Protein AF-A0A352CBE3-F1 (afdb_monomer_lite)

Structure (mmCIF, N/CA/C/O backbone):
data_AF-A0A352CBE3-F1
#
_entry.id   AF-A0A352CBE3-F1
#
loop_
_atom_site.group_PDB
_atom_site.id
_atom_site.type_symbol
_atom_site.label_atom_id
_atom_site.label_alt_id
_atom_site.label_comp_id
_atom_site.label_asym_id
_atom_site.label_entity_id
_atom_site.label_seq_id
_atom_site.pdbx_PDB_ins_code
_atom_site.Cartn_x
_atom_site.Cartn_y
_atom_site.Cartn_z
_atom_site.occupancy
_atom_site.B_iso_or_equiv
_atom_site.auth_seq_id
_atom_site.auth_comp_id
_atom_site.auth_asym_id
_atom_site.auth_atom_id
_atom_site.pdbx_PDB_model_num
ATOM 1 N N . CYS A 1 1 ? -7.559 -1.300 -4.104 1.00 53.59 1 CYS A N 1
ATOM 2 C CA . CYS A 1 1 ? -6.788 -2.357 -4.784 1.00 53.59 1 CYS A CA 1
ATOM 3 C C . CYS A 1 1 ? -5.382 -1.840 -5.036 1.00 53.59 1 CYS A C 1
ATOM 5 O O . CYS A 1 1 ? -5.234 -0.655 -5.337 1.00 53.59 1 CYS A O 1
ATOM 7 N N . GLY A 1 2 ? -4.406 -2.712 -4.805 1.00 58.38 2 GLY A N 1
ATOM 8 C CA . GLY A 1 2 ? -2.988 -2.530 -5.074 1.00 58.38 2 GLY A CA 1
ATOM 9 C C . GLY A 1 2 ? -2.607 -3.157 -6.413 1.00 58.38 2 GLY A C 1
ATOM 10 O O . GLY A 1 2 ? -3.209 -4.153 -6.810 1.00 58.38 2 GLY A O 1
ATOM 11 N N . SER A 1 3 ? -1.629 -2.567 -7.090 1.00 60.91 3 SER A N 1
ATOM 12 C CA . SER A 1 3 ? -1.064 -3.051 -8.356 1.00 60.91 3 SER A CA 1
ATOM 13 C C . SER A 1 3 ? 0.454 -2.823 -8.325 1.00 60.91 3 SER A C 1
ATOM 15 O O . SER A 1 3 ? 0.950 -2.110 -7.452 1.00 60.91 3 SER A O 1
ATOM 17 N N . GLY A 1 4 ? 1.213 -3.475 -9.204 1.00 60.50 4 GLY A N 1
ATOM 18 C CA . GLY A 1 4 ? 2.677 -3.348 -9.286 1.00 60.50 4 GLY A CA 1
ATOM 19 C C . GLY A 1 4 ? 3.472 -4.327 -8.408 1.00 60.50 4 GLY A C 1
ATOM 20 O O . GLY A 1 4 ? 4.451 -4.897 -8.877 1.00 60.50 4 GLY A O 1
ATOM 21 N N . HIS A 1 5 ? 3.032 -4.616 -7.174 1.00 63.84 5 HIS A N 1
ATOM 22 C CA . HIS A 1 5 ? 3.584 -5.749 -6.400 1.00 63.84 5 HIS A CA 1
ATOM 23 C C . HIS A 1 5 ? 3.068 -7.106 -6.922 1.00 63.84 5 HIS A C 1
ATOM 25 O O . HIS A 1 5 ? 3.793 -8.097 -6.965 1.00 63.84 5 HIS A O 1
ATOM 31 N N . SER A 1 6 ? 1.799 -7.134 -7.328 1.00 62.72 6 SER A N 1
ATOM 32 C CA . SER A 1 6 ? 1.097 -8.246 -7.975 1.00 62.72 6 SER A CA 1
ATOM 33 C C . SER A 1 6 ? -0.009 -7.645 -8.860 1.00 62.72 6 SER A C 1
ATOM 35 O O . SER A 1 6 ? -0.456 -6.533 -8.544 1.00 62.72 6 SER A O 1
ATOM 37 N N . PRO A 1 7 ? -0.455 -8.317 -9.942 1.00 56.03 7 PRO A N 1
ATOM 38 C CA . PRO A 1 7 ? -1.423 -7.755 -10.889 1.00 56.03 7 PRO A CA 1
ATOM 39 C C . PRO A 1 7 ? -2.701 -7.215 -10.225 1.00 56.03 7 PRO A C 1
ATOM 41 O O . PRO A 1 7 ? -3.194 -6.154 -10.603 1.00 56.03 7 PRO A O 1
ATOM 44 N N . GLU A 1 8 ? -3.197 -7.893 -9.181 1.00 64.88 8 GLU A N 1
ATOM 45 C CA . GLU A 1 8 ? -4.453 -7.551 -8.494 1.00 64.88 8 GLU A CA 1
ATOM 46 C C . GLU A 1 8 ? -4.368 -7.738 -6.968 1.00 64.88 8 GLU A C 1
ATOM 48 O O . GLU A 1 8 ? -5.163 -8.453 -6.355 1.00 64.88 8 GLU A O 1
ATOM 53 N N . HIS A 1 9 ? -3.396 -7.107 -6.304 1.00 75.81 9 HIS A N 1
ATOM 54 C CA . HIS A 1 9 ? -3.283 -7.235 -4.850 1.00 75.81 9 HIS A CA 1
ATOM 55 C C . HIS A 1 9 ? -4.507 -6.622 -4.132 1.00 75.81 9 HIS A C 1
ATOM 57 O O . HIS A 1 9 ? -4.766 -5.412 -4.177 1.00 75.81 9 HIS A O 1
ATOM 63 N N . ALA A 1 10 ? -5.270 -7.448 -3.413 1.00 84.00 10 ALA A N 1
ATOM 64 C CA . ALA A 1 10 ? -6.436 -7.004 -2.655 1.00 84.00 10 ALA A CA 1
ATOM 65 C C . ALA A 1 10 ? -6.040 -6.492 -1.259 1.00 84.00 10 ALA A C 1
ATOM 67 O O . ALA A 1 10 ? -5.321 -7.159 -0.520 1.00 84.00 10 ALA A O 1
ATOM 68 N N . CYS A 1 11 ? -6.557 -5.321 -0.881 1.00 88.75 11 CYS A N 1
ATOM 69 C CA . CYS A 1 11 ? -6.514 -4.824 0.497 1.00 88.75 11 CYS A CA 1
ATOM 70 C C . CYS A 1 11 ? -7.953 -4.716 0.999 1.00 88.75 11 CYS A C 1
ATOM 72 O O . CYS A 1 11 ? -8.810 -4.205 0.272 1.00 88.75 11 CYS A O 1
ATOM 74 N N . LEU A 1 12 ? -8.214 -5.185 2.218 1.00 92.62 12 LEU A N 1
ATOM 75 C CA . LEU A 1 12 ? -9.557 -5.251 2.795 1.00 92.62 12 LEU A CA 1
ATOM 76 C C . LEU A 1 12 ? -9.661 -4.251 3.943 1.00 92.62 12 LEU A C 1
ATOM 78 O O . LEU A 1 12 ? -8.929 -4.359 4.923 1.00 92.62 12 LEU A O 1
ATOM 82 N N . TYR A 1 13 ? -10.561 -3.280 3.820 1.00 95.44 13 TYR A N 1
ATOM 83 C CA . TYR A 1 13 ? -10.805 -2.270 4.845 1.00 95.44 13 TYR A CA 1
ATOM 84 C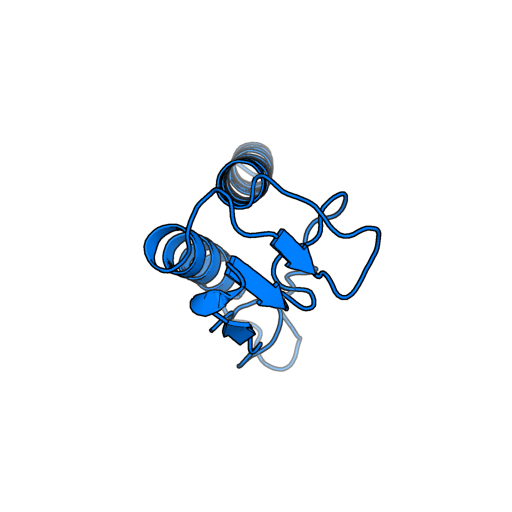 C . TYR A 1 13 ? -12.185 -2.474 5.468 1.00 95.44 13 TYR A C 1
ATOM 86 O O . TYR A 1 13 ? -13.167 -2.629 4.742 1.00 95.44 13 TYR A O 1
ATOM 94 N N . GLN A 1 14 ? -12.249 -2.467 6.800 1.00 95.94 14 GLN A N 1
ATOM 95 C CA . GLN A 1 14 ? -13.490 -2.502 7.567 1.00 95.94 14 GLN A CA 1
ATOM 96 C C . GLN A 1 14 ? -13.671 -1.161 8.307 1.00 95.94 14 GLN A C 1
ATOM 98 O O . GLN A 1 14 ? -13.033 -0.963 9.348 1.00 95.94 14 GLN A O 1
ATOM 103 N N . PRO A 1 15 ? -14.524 -0.254 7.781 1.00 94.31 15 PRO A N 1
ATOM 104 C CA . PRO A 1 15 ? -14.792 1.062 8.359 1.00 94.31 15 PRO A CA 1
ATOM 105 C C . PRO A 1 15 ? -15.196 1.062 9.837 1.00 94.31 15 PRO A C 1
ATOM 107 O O . PRO A 1 15 ? -14.658 1.859 10.599 1.00 94.31 15 PRO A O 1
ATOM 110 N N . ASP A 1 16 ? -16.079 0.155 10.266 1.00 96.56 16 ASP A N 1
ATOM 111 C CA . ASP A 1 16 ? -16.664 0.201 11.619 1.00 96.56 16 ASP A CA 1
ATOM 112 C C . ASP A 1 16 ? -15.628 -0.054 12.723 1.00 96.56 16 ASP A C 1
ATOM 114 O O . ASP A 1 16 ? -15.742 0.455 13.836 1.00 96.56 16 ASP A O 1
ATOM 118 N N . MET A 1 17 ? -14.596 -0.840 12.407 1.00 95.75 17 MET A N 1
ATOM 119 C CA . MET A 1 17 ? -13.477 -1.123 13.312 1.00 95.75 17 MET A CA 1
ATOM 120 C C . MET A 1 17 ? -12.248 -0.253 13.018 1.00 95.75 17 MET A C 1
ATOM 122 O O . MET A 1 17 ? -11.267 -0.321 13.752 1.00 95.75 17 MET A O 1
ATOM 126 N N . ASN A 1 18 ? -12.280 0.537 11.942 1.00 96.50 18 ASN A N 1
ATOM 127 C CA . ASN A 1 18 ? -11.140 1.263 11.385 1.00 96.50 18 ASN A CA 1
ATOM 128 C C . ASN A 1 18 ? -9.885 0.380 11.193 1.00 96.50 18 ASN A C 1
ATOM 130 O O . ASN A 1 18 ? -8.769 0.764 11.548 1.00 96.50 18 ASN A O 1
ATOM 134 N N . VAL A 1 19 ? -10.070 -0.823 10.636 1.00 96.88 19 VAL A N 1
ATOM 135 C CA . VAL A 1 19 ? -9.003 -1.821 10.429 1.00 96.88 19 VAL A CA 1
ATOM 136 C C . VAL A 1 19 ? -8.771 -2.067 8.940 1.00 96.88 19 VAL A C 1
ATOM 138 O O . VAL A 1 19 ? -9.718 -2.279 8.181 1.00 96.88 19 VAL A O 1
ATOM 141 N N . LEU A 1 20 ? -7.502 -2.098 8.532 1.00 96.56 20 LEU A N 1
ATOM 142 C CA . LEU A 1 20 ? -7.044 -2.430 7.185 1.00 96.56 20 LEU A CA 1
ATOM 143 C C . LEU A 1 20 ? -6.201 -3.707 7.203 1.00 96.56 20 LEU A C 1
ATOM 145 O O . LEU A 1 20 ? -5.132 -3.730 7.800 1.00 96.56 20 LEU A O 1
ATOM 149 N N . ILE A 1 21 ? -6.600 -4.726 6.447 1.00 95.38 21 ILE A N 1
ATOM 150 C CA . ILE A 1 21 ? -5.720 -5.833 6.059 1.00 95.38 21 ILE A CA 1
ATOM 151 C C . ILE A 1 21 ? -5.022 -5.428 4.760 1.00 95.38 21 ILE A C 1
ATOM 153 O O . ILE A 1 21 ? -5.655 -5.304 3.709 1.00 95.38 21 ILE A O 1
ATOM 157 N N . SER A 1 22 ? -3.719 -5.169 4.852 1.00 91.31 22 SER A N 1
ATOM 158 C CA . SER A 1 22 ? -2.930 -4.541 3.778 1.00 91.31 22 SER A CA 1
ATOM 159 C C . SER A 1 22 ? -2.116 -5.517 2.930 1.00 91.31 22 SER A C 1
ATOM 161 O O . SER A 1 22 ? -1.630 -5.131 1.868 1.00 91.31 22 SER A O 1
ATOM 163 N N . GLY A 1 23 ? -1.983 -6.769 3.375 1.00 89.88 23 GLY A N 1
ATOM 164 C CA . GLY A 1 23 ? -1.127 -7.766 2.740 1.00 89.88 23 GLY A CA 1
ATOM 165 C C . GLY A 1 23 ? 0.318 -7.281 2.608 1.00 89.88 23 GLY A C 1
ATOM 166 O O . GLY A 1 23 ? 0.873 -6.738 3.566 1.00 89.88 23 GLY A O 1
ATOM 167 N N . ASP A 1 24 ? 0.896 -7.432 1.417 1.00 87.62 24 ASP A N 1
ATOM 168 C CA . ASP A 1 24 ? 2.263 -6.986 1.107 1.00 87.62 24 ASP A CA 1
ATOM 169 C C . ASP A 1 24 ? 2.318 -5.592 0.484 1.00 87.62 24 ASP A C 1
ATOM 171 O O . ASP A 1 24 ? 3.399 -5.055 0.238 1.00 87.62 24 ASP A O 1
ATOM 175 N N . GLN A 1 25 ? 1.164 -4.963 0.261 1.00 86.94 25 GLN A N 1
ATOM 176 C CA . GLN A 1 25 ? 1.080 -3.638 -0.346 1.00 86.94 25 GLN A CA 1
ATOM 177 C C . GLN A 1 25 ? 1.616 -2.533 0.576 1.00 86.94 25 GLN A C 1
ATOM 179 O O . GLN A 1 25 ? 2.147 -1.533 0.094 1.00 86.94 25 GLN A O 1
ATOM 184 N N . VAL A 1 26 ? 1.471 -2.691 1.898 1.00 88.69 26 VAL A N 1
ATOM 185 C CA . VAL A 1 26 ? 2.000 -1.747 2.893 1.00 88.69 26 VAL A CA 1
ATOM 186 C C . VAL A 1 26 ? 2.610 -2.514 4.061 1.00 88.69 26 VAL A C 1
ATOM 188 O O . VAL A 1 26 ? 1.905 -3.066 4.898 1.00 88.69 26 VAL A O 1
ATOM 191 N N . LEU A 1 27 ? 3.938 -2.495 4.152 1.00 87.75 27 LEU A N 1
ATOM 192 C CA . LEU A 1 27 ? 4.694 -3.165 5.211 1.00 87.75 27 LEU A CA 1
ATOM 193 C C . LEU A 1 27 ? 5.402 -2.126 6.090 1.00 87.75 27 LEU A C 1
ATOM 195 O O . LEU A 1 27 ? 5.917 -1.147 5.550 1.00 87.75 27 LEU A O 1
ATOM 199 N N . PRO A 1 28 ? 5.478 -2.299 7.421 1.00 82.06 28 PRO A N 1
ATOM 200 C CA . PRO A 1 28 ? 5.926 -1.243 8.337 1.00 82.06 28 PRO A CA 1
ATOM 201 C C . PRO A 1 28 ? 7.419 -0.911 8.221 1.00 82.06 28 PRO A C 1
ATOM 203 O O . PRO A 1 28 ? 7.803 0.250 8.342 1.00 82.06 28 PRO A O 1
ATOM 206 N N . ARG A 1 29 ? 8.271 -1.915 7.974 1.00 78.19 29 ARG A N 1
ATOM 207 C CA . ARG A 1 29 ? 9.739 -1.765 7.999 1.00 78.19 29 ARG A CA 1
ATOM 208 C C . ARG A 1 29 ? 10.380 -1.828 6.614 1.00 78.19 29 ARG A C 1
ATOM 210 O O . ARG A 1 29 ? 11.307 -1.075 6.334 1.00 78.19 29 ARG A O 1
ATOM 217 N N . ILE A 1 30 ? 9.870 -2.695 5.743 1.00 79.19 30 ILE A N 1
ATOM 218 C CA . ILE A 1 30 ? 10.418 -2.965 4.404 1.00 79.19 30 ILE A CA 1
ATOM 219 C C . ILE A 1 30 ? 9.505 -2.409 3.308 1.00 79.19 30 ILE A C 1
ATOM 221 O O . ILE A 1 30 ? 8.322 -2.175 3.552 1.00 79.19 30 ILE A O 1
ATOM 225 N N . SER A 1 31 ? 10.047 -2.149 2.119 1.00 77.38 31 SER A N 1
ATOM 226 C CA . SER A 1 31 ? 9.239 -1.855 0.931 1.00 77.38 31 SER A CA 1
ATOM 227 C C . SER A 1 31 ? 8.733 -3.151 0.303 1.00 77.38 31 SER A C 1
ATOM 229 O O . SER A 1 31 ? 9.410 -4.178 0.379 1.00 77.38 31 SER A O 1
ATOM 231 N N . SER A 1 32 ? 7.567 -3.097 -0.342 1.00 75.38 32 SER A N 1
ATOM 232 C CA . SER A 1 32 ? 7.104 -4.178 -1.213 1.00 75.38 32 SER A CA 1
ATOM 233 C C . SER A 1 32 ? 8.138 -4.417 -2.312 1.00 75.38 32 SER A C 1
ATOM 235 O O . SER A 1 32 ? 8.738 -3.468 -2.822 1.00 75.38 32 SER A O 1
ATOM 237 N N . ASN A 1 33 ? 8.348 -5.676 -2.691 1.00 74.06 33 ASN A N 1
ATOM 238 C CA . ASN A 1 33 ? 9.139 -5.960 -3.879 1.00 74.06 33 ASN A CA 1
ATOM 239 C C . ASN A 1 33 ? 8.360 -5.505 -5.120 1.00 74.06 33 ASN A C 1
ATOM 241 O O . ASN A 1 33 ? 7.205 -5.896 -5.291 1.00 74.06 33 ASN A O 1
ATOM 245 N N . VAL A 1 34 ? 9.002 -4.707 -5.970 1.00 72.19 34 VAL A N 1
ATOM 246 C CA . VAL A 1 34 ? 8.471 -4.239 -7.254 1.00 72.19 34 VAL A CA 1
ATOM 247 C C . VAL A 1 34 ? 9.511 -4.595 -8.308 1.00 72.19 34 VAL A C 1
ATOM 249 O O . VAL A 1 34 ? 10.666 -4.182 -8.204 1.00 72.19 34 VAL A O 1
ATOM 252 N N . SER A 1 35 ? 9.152 -5.435 -9.276 1.00 74.19 35 SER A N 1
ATOM 253 C CA . SER A 1 35 ? 10.107 -5.986 -10.244 1.00 74.19 35 SER A CA 1
ATOM 254 C C . SER A 1 35 ? 9.463 -6.159 -11.611 1.00 74.19 35 SER A C 1
ATOM 256 O O . SER A 1 35 ? 8.307 -6.559 -11.706 1.00 74.19 35 SER A O 1
ATOM 258 N N . VAL A 1 36 ? 10.240 -5.895 -12.661 1.00 68.94 36 VAL A N 1
ATOM 259 C CA . VAL A 1 36 ? 9.883 -6.260 -14.035 1.00 68.94 36 VAL A CA 1
ATOM 260 C C . VAL A 1 36 ? 10.155 -7.751 -14.206 1.00 68.94 36 VAL A C 1
ATOM 262 O O . VAL A 1 36 ? 11.258 -8.222 -13.915 1.00 68.94 36 VAL A O 1
ATOM 265 N N . PHE A 1 37 ? 9.152 -8.504 -14.650 1.00 69.00 37 PHE A N 1
ATOM 266 C CA . PHE A 1 37 ? 9.298 -9.932 -14.915 1.00 69.00 37 PHE A CA 1
ATOM 267 C C . PHE A 1 37 ? 9.642 -10.178 -16.390 1.00 69.00 37 PHE A C 1
ATOM 269 O O . PHE A 1 37 ? 9.163 -9.448 -17.255 1.00 69.00 37 PHE A O 1
ATOM 276 N N . PRO A 1 38 ? 10.405 -11.240 -16.721 1.00 68.12 38 PRO A N 1
ATOM 277 C CA . PRO A 1 38 ? 10.754 -11.562 -18.110 1.00 68.12 38 PRO A CA 1
ATOM 278 C C . PRO A 1 38 ? 9.548 -11.786 -19.034 1.00 68.12 38 PRO A C 1
ATOM 280 O O . PRO A 1 38 ? 9.673 -11.681 -20.249 1.00 68.12 38 PRO A O 1
ATOM 283 N N . THR A 1 39 ? 8.392 -12.123 -18.463 1.00 72.81 39 THR A N 1
ATOM 284 C CA . THR A 1 39 ? 7.127 -12.307 -19.181 1.00 72.81 39 THR A CA 1
ATOM 285 C C . THR A 1 39 ? 6.500 -10.990 -19.638 1.00 72.81 39 THR A C 1
ATOM 287 O O . THR A 1 39 ? 5.714 -11.003 -20.579 1.00 72.81 39 THR A O 1
ATOM 290 N N . GLU A 1 40 ? 6.854 -9.868 -19.007 1.00 67.19 40 GLU A N 1
ATOM 291 C CA . GLU A 1 40 ? 6.328 -8.529 -19.291 1.00 67.19 40 GLU A CA 1
ATOM 292 C C . GLU A 1 40 ? 7.473 -7.494 -19.269 1.00 67.19 40 GLU A C 1
ATOM 294 O O . GLU A 1 40 ? 7.556 -6.665 -18.363 1.00 67.19 40 GLU A O 1
ATOM 299 N N . PRO A 1 41 ? 8.400 -7.548 -20.243 1.00 76.06 41 PRO A N 1
ATOM 300 C CA . PRO A 1 41 ? 9.638 -6.764 -20.207 1.00 76.06 41 PRO A CA 1
ATOM 301 C C . PRO A 1 41 ? 9.426 -5.248 -20.339 1.00 76.06 41 PRO A C 1
ATOM 303 O O . PRO A 1 41 ? 10.272 -4.481 -19.896 1.00 76.06 41 PRO A O 1
ATOM 306 N N . GLU A 1 42 ? 8.301 -4.828 -20.921 1.00 78.69 42 GLU A N 1
ATOM 307 C CA . GLU A 1 42 ? 7.942 -3.420 -21.149 1.00 78.69 42 GLU A CA 1
ATOM 308 C C . GLU A 1 42 ? 6.953 -2.881 -20.095 1.00 78.69 42 GLU A C 1
ATOM 310 O O . GLU A 1 42 ? 6.377 -1.809 -20.274 1.00 78.69 42 GLU A O 1
ATOM 315 N N . ALA A 1 43 ? 6.688 -3.636 -19.021 1.00 78.31 43 ALA A N 1
ATOM 316 C CA . ALA A 1 43 ? 5.783 -3.191 -17.965 1.00 78.31 43 ALA A CA 1
ATOM 317 C C . ALA A 1 43 ? 6.396 -2.061 -17.121 1.00 78.31 43 ALA A C 1
ATOM 319 O O . ALA A 1 43 ? 7.606 -2.026 -16.890 1.00 78.31 43 ALA A O 1
ATOM 320 N N . ASP A 1 44 ? 5.534 -1.198 -16.572 1.00 81.44 44 ASP A N 1
ATOM 321 C CA . ASP A 1 44 ? 5.895 -0.185 -15.571 1.00 81.44 44 ASP A CA 1
ATOM 322 C C . ASP A 1 44 ? 5.295 -0.522 -14.186 1.00 81.44 44 ASP A C 1
ATOM 324 O O . ASP A 1 44 ? 4.422 0.185 -13.671 1.00 81.44 44 ASP A O 1
ATOM 328 N N . PRO A 1 45 ? 5.753 -1.612 -13.537 1.00 79.81 45 PRO A N 1
ATOM 329 C CA . PRO A 1 45 ? 5.215 -2.036 -12.246 1.00 79.81 45 PRO A CA 1
ATOM 330 C C . PRO A 1 45 ? 5.499 -1.016 -11.134 1.00 79.81 45 PRO A C 1
ATOM 332 O O . PRO A 1 45 ? 4.808 -1.004 -10.113 1.00 79.81 45 PRO A O 1
ATOM 335 N N . LEU A 1 46 ? 6.506 -0.151 -11.310 1.00 83.75 46 LEU A N 1
ATOM 336 C CA . LEU A 1 46 ? 6.809 0.919 -10.365 1.00 83.75 46 LEU A CA 1
ATOM 337 C C . LEU A 1 46 ? 5.798 2.060 -10.467 1.00 83.75 46 LEU A C 1
ATOM 339 O O . LEU A 1 46 ? 5.301 2.502 -9.428 1.00 83.75 46 LEU A O 1
ATOM 343 N N . GLY A 1 47 ? 5.460 2.500 -11.681 1.00 84.00 47 GLY A N 1
ATOM 344 C CA . GLY A 1 47 ? 4.391 3.467 -11.915 1.00 84.00 47 GLY A CA 1
ATOM 345 C C . GLY A 1 47 ? 3.057 2.986 -11.342 1.00 84.00 47 GLY A C 1
ATOM 346 O O . GLY A 1 47 ? 2.409 3.713 -10.581 1.00 84.00 47 GLY A O 1
ATOM 347 N N . ASP A 1 48 ? 2.704 1.725 -11.597 1.00 82.88 48 ASP A N 1
ATOM 348 C CA . ASP A 1 48 ? 1.478 1.111 -11.076 1.00 82.88 48 ASP A CA 1
ATOM 349 C C . ASP A 1 48 ? 1.462 1.037 -9.545 1.00 82.88 48 ASP A C 1
ATOM 351 O O . ASP A 1 48 ? 0.454 1.351 -8.897 1.00 82.88 48 ASP A O 1
ATOM 355 N N . TRP A 1 49 ? 2.594 0.677 -8.936 1.00 84.69 49 TRP A N 1
ATOM 356 C CA . TRP A 1 49 ? 2.712 0.631 -7.484 1.00 84.69 49 TRP A CA 1
ATOM 357 C C . TRP A 1 49 ? 2.596 2.025 -6.855 1.00 84.69 49 TRP A C 1
ATOM 359 O O . TRP A 1 49 ? 1.829 2.194 -5.903 1.00 84.69 49 TRP A O 1
ATOM 369 N N . ILE A 1 50 ? 3.251 3.045 -7.422 1.00 87.06 50 ILE A N 1
ATOM 370 C CA . ILE A 1 50 ? 3.138 4.445 -6.975 1.00 87.06 50 ILE A CA 1
ATOM 371 C C . ILE A 1 50 ? 1.684 4.925 -7.058 1.00 87.06 50 ILE A C 1
ATOM 373 O O . ILE A 1 50 ? 1.149 5.473 -6.086 1.00 87.06 50 ILE A O 1
ATOM 377 N N . ALA A 1 51 ? 1.010 4.676 -8.185 1.00 88.00 51 ALA A N 1
ATOM 378 C CA . ALA A 1 51 ? -0.396 5.027 -8.366 1.00 88.00 51 ALA A CA 1
ATOM 379 C C . ALA A 1 51 ? -1.287 4.339 -7.318 1.00 88.00 51 ALA A C 1
ATOM 381 O O . ALA A 1 51 ? -2.189 4.958 -6.741 1.00 88.00 51 ALA A O 1
ATOM 382 N N . SER A 1 52 ? -0.997 3.076 -7.003 1.00 86.44 52 SER A N 1
ATOM 383 C CA . SER A 1 52 ? -1.725 2.330 -5.981 1.00 86.44 52 SER A CA 1
ATOM 384 C C . SER A 1 52 ? -1.519 2.886 -4.563 1.00 86.44 52 SER A C 1
ATOM 386 O O . SER A 1 52 ? -2.484 2.983 -3.798 1.00 86.44 52 SER A O 1
ATOM 388 N N . CYS A 1 53 ? -0.311 3.352 -4.224 1.00 89.25 53 CYS A N 1
ATOM 389 C CA . CYS A 1 53 ? -0.033 4.033 -2.958 1.00 89.25 53 CYS A CA 1
ATOM 390 C C . CYS A 1 53 ? -0.841 5.332 -2.823 1.00 89.25 53 CYS A C 1
ATOM 392 O O . CYS A 1 53 ? -1.442 5.575 -1.772 1.00 89.25 53 CYS A O 1
ATOM 394 N N . HIS A 1 54 ? -0.922 6.139 -3.887 1.00 91.38 54 HIS A N 1
ATOM 395 C CA . HIS A 1 54 ? -1.761 7.341 -3.901 1.00 91.38 54 HIS A CA 1
ATOM 396 C C . HIS A 1 54 ? -3.246 7.011 -3.727 1.00 91.38 54 HIS A C 1
ATOM 398 O O . HIS A 1 54 ? -3.934 7.662 -2.938 1.00 91.38 54 HIS A O 1
ATOM 404 N N . LYS A 1 55 ? -3.731 5.962 -4.400 1.00 91.06 55 LYS A N 1
ATOM 405 C CA . LYS A 1 55 ? -5.115 5.494 -4.271 1.00 91.06 55 LYS A CA 1
ATOM 406 C C . LYS A 1 55 ? -5.447 5.064 -2.842 1.00 91.06 55 LYS A C 1
ATOM 408 O O . LYS A 1 55 ? -6.496 5.442 -2.328 1.00 91.06 55 LYS A O 1
ATOM 413 N N . LEU A 1 56 ? -4.564 4.304 -2.191 1.00 90.62 56 LEU A N 1
ATOM 414 C CA . LEU A 1 56 ? -4.749 3.890 -0.796 1.00 90.62 56 LEU A CA 1
ATOM 415 C C . LEU A 1 56 ? -4.777 5.089 0.150 1.00 90.62 56 LEU A C 1
ATOM 417 O O . LEU A 1 56 ? -5.659 5.162 1.000 1.00 90.62 56 LEU A O 1
ATOM 421 N N . LYS A 1 57 ? -3.867 6.051 -0.033 1.00 92.94 57 LYS A N 1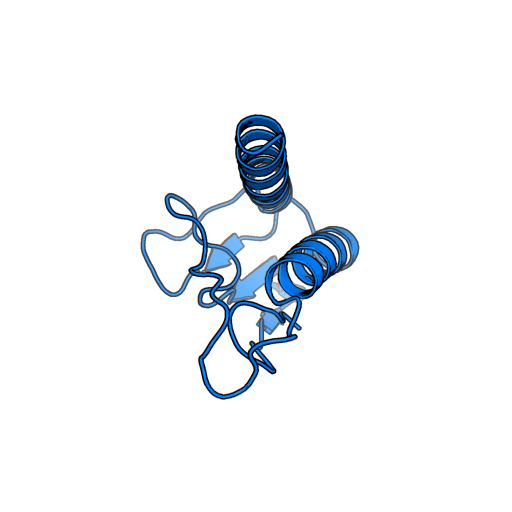
ATOM 422 C CA . LYS A 1 57 ? -3.831 7.274 0.777 1.00 92.94 57 LYS A CA 1
ATOM 423 C C . LYS A 1 57 ? -5.118 8.098 0.642 1.00 92.94 57 LYS A C 1
ATOM 425 O O . LYS A 1 57 ? -5.595 8.639 1.631 1.00 92.94 57 LYS A O 1
ATOM 430 N N . ALA A 1 58 ? -5.683 8.185 -0.564 1.00 93.81 58 ALA A N 1
ATOM 431 C CA . ALA A 1 58 ? -6.919 8.927 -0.813 1.00 93.81 58 ALA A CA 1
ATOM 432 C C . ALA A 1 58 ? -8.178 8.214 -0.287 1.00 93.81 58 ALA A C 1
ATOM 434 O O . ALA A 1 58 ? -9.143 8.877 0.082 1.00 93.81 58 ALA A O 1
ATOM 435 N N . ALA A 1 59 ? -8.184 6.878 -0.276 1.00 92.88 59 ALA A N 1
ATOM 436 C CA . ALA A 1 59 ? -9.369 6.084 0.047 1.00 92.88 59 ALA A CA 1
ATOM 437 C C . ALA A 1 59 ? -9.478 5.670 1.524 1.00 92.88 59 ALA A C 1
ATOM 439 O O . ALA A 1 59 ? -10.559 5.270 1.951 1.00 92.88 59 ALA A O 1
ATOM 440 N N . LEU A 1 60 ? -8.381 5.708 2.285 1.00 95.31 60 LEU A N 1
ATOM 441 C CA . LEU A 1 60 ? -8.311 5.143 3.635 1.00 95.31 60 LEU A CA 1
ATOM 442 C C . LEU A 1 60 ? -7.960 6.207 4.681 1.00 95.31 60 LEU A C 1
ATOM 444 O O . LEU A 1 60 ? -7.133 7.080 4.398 1.00 95.31 60 LEU A O 1
ATOM 448 N N . PRO A 1 61 ? -8.514 6.125 5.904 1.00 95.50 61 PRO A N 1
ATOM 449 C CA . PRO A 1 61 ? -8.136 7.024 6.989 1.00 95.50 61 PRO A CA 1
ATOM 450 C C . PRO A 1 61 ? -6.660 6.897 7.372 1.00 95.50 61 PRO A C 1
ATOM 452 O O . PRO A 1 61 ? -6.061 5.826 7.289 1.00 95.50 61 PRO A O 1
ATOM 455 N N . ALA A 1 62 ? -6.065 8.000 7.825 1.00 94.56 62 ALA A N 1
ATOM 456 C CA . ALA A 1 62 ? -4.664 8.020 8.247 1.00 94.56 62 ALA A CA 1
ATOM 457 C C . ALA A 1 62 ? -4.409 7.229 9.542 1.00 94.56 62 ALA A C 1
ATOM 459 O O . ALA A 1 62 ? -3.294 6.749 9.769 1.00 94.56 62 ALA A O 1
ATOM 460 N N . ASP A 1 63 ? -5.442 7.109 10.373 1.00 95.31 63 ASP A N 1
ATOM 461 C CA . ASP A 1 63 ? -5.428 6.542 11.718 1.00 95.31 63 ASP A CA 1
ATOM 462 C C . ASP A 1 63 ? -5.940 5.094 11.780 1.00 95.31 63 ASP A C 1
ATOM 464 O O . ASP A 1 63 ? -6.049 4.541 12.873 1.00 95.31 63 ASP A O 1
ATOM 468 N N . CYS A 1 64 ? -6.227 4.457 10.638 1.00 96.25 64 CYS A N 1
ATOM 469 C CA . CYS A 1 64 ? -6.644 3.059 10.637 1.00 96.25 64 CYS A CA 1
ATOM 470 C C . CYS A 1 64 ? -5.530 2.141 11.163 1.00 96.25 64 CYS A C 1
ATOM 472 O O . CYS A 1 64 ? -4.345 2.344 10.867 1.00 96.25 64 CYS A O 1
ATOM 474 N N . LEU A 1 65 ? -5.910 1.089 11.892 1.00 97.81 65 LEU A N 1
ATOM 475 C CA . LEU A 1 65 ? -4.990 0.024 12.281 1.00 97.81 65 LEU A CA 1
ATOM 476 C C . LEU A 1 65 ? -4.653 -0.820 11.050 1.00 97.81 65 LEU A C 1
ATOM 478 O O . LEU A 1 65 ? -5.536 -1.433 10.448 1.00 97.81 65 LEU A O 1
ATOM 482 N N . VAL A 1 66 ? -3.375 -0.885 10.696 1.00 96.75 66 VAL A N 1
ATOM 483 C CA . VAL A 1 66 ? -2.882 -1.659 9.558 1.00 96.75 66 VAL A CA 1
ATOM 484 C C . VAL A 1 66 ? -2.399 -3.028 10.027 1.00 96.75 66 VAL A C 1
ATOM 486 O O . VAL A 1 66 ? -1.538 -3.129 10.901 1.00 96.75 66 VAL A O 1
ATOM 489 N N . LEU A 1 67 ? -2.934 -4.078 9.409 1.00 96.50 67 LEU A N 1
ATOM 490 C CA . LEU A 1 67 ? -2.555 -5.477 9.569 1.00 96.50 67 LEU A CA 1
ATOM 491 C C . LEU A 1 67 ? -1.780 -5.917 8.309 1.00 96.50 67 LEU A C 1
ATOM 493 O O . LEU A 1 67 ? -2.397 -6.167 7.264 1.00 96.50 67 LEU A O 1
ATOM 497 N N . PRO A 1 68 ? -0.437 -5.919 8.347 1.00 94.31 68 PRO A N 1
ATOM 498 C CA . PRO A 1 68 ? 0.398 -6.363 7.233 1.00 94.31 68 PRO A CA 1
ATOM 499 C C . PRO A 1 68 ? 0.555 -7.890 7.218 1.00 94.31 68 PRO A C 1
ATOM 501 O O . PRO A 1 68 ? 0.393 -8.550 8.243 1.00 94.31 68 PRO A O 1
ATOM 504 N N . SER A 1 69 ? 0.934 -8.451 6.068 1.00 90.94 69 SER A N 1
ATOM 505 C CA . SER A 1 69 ? 1.321 -9.871 5.963 1.00 90.94 69 SER A CA 1
ATOM 506 C C . SER A 1 69 ? 2.677 -10.169 6.617 1.00 90.94 69 SER A C 1
ATOM 508 O O . SER A 1 69 ? 2.956 -11.310 6.985 1.00 90.94 69 SER A O 1
ATOM 510 N N . HIS A 1 70 ? 3.515 -9.143 6.802 1.00 89.75 70 HIS A N 1
ATOM 511 C CA . HIS A 1 70 ? 4.824 -9.260 7.439 1.00 89.75 70 HIS A CA 1
ATOM 512 C C . HIS A 1 70 ? 5.045 -8.195 8.516 1.00 89.75 70 HIS A C 1
ATOM 514 O O . HIS A 1 70 ? 4.761 -7.014 8.304 1.00 89.75 70 HIS A O 1
ATOM 520 N N . ASN A 1 71 ? 5.720 -8.601 9.597 1.00 89.81 71 ASN A N 1
ATOM 521 C CA . ASN A 1 71 ? 6.027 -7.797 10.788 1.00 89.81 71 ASN A CA 1
ATOM 522 C C . ASN A 1 71 ? 4.782 -7.460 11.631 1.00 89.81 71 ASN A C 1
ATOM 524 O O . ASN A 1 71 ? 3.782 -8.173 11.595 1.00 89.81 71 ASN A O 1
ATOM 528 N N . GLU A 1 72 ? 4.880 -6.421 12.460 1.00 94.31 72 GLU A N 1
ATOM 529 C CA . GLU A 1 72 ? 3.871 -6.080 13.455 1.00 94.3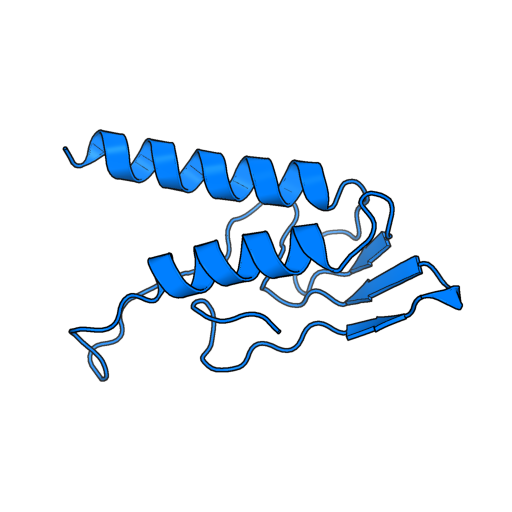1 72 GLU A CA 1
ATOM 530 C C . GLU A 1 72 ? 2.750 -5.182 12.888 1.00 94.31 72 GLU A C 1
ATOM 532 O O . GLU A 1 72 ? 3.014 -4.318 12.044 1.00 94.31 72 GLU A O 1
ATOM 537 N N . PRO A 1 73 ? 1.504 -5.322 13.382 1.00 96.06 73 PRO A N 1
ATOM 538 C CA . PRO A 1 73 ? 0.451 -4.331 13.180 1.00 96.06 73 PRO A CA 1
ATOM 539 C C . PRO A 1 73 ? 0.882 -2.920 13.589 1.00 96.06 73 PRO A C 1
ATOM 541 O O . PRO A 1 73 ? 1.604 -2.751 14.574 1.00 96.06 73 PRO A O 1
ATOM 544 N N . PHE A 1 74 ? 0.420 -1.899 12.866 1.00 96.88 74 PHE A N 1
ATOM 545 C CA . PHE A 1 74 ? 0.851 -0.520 13.112 1.00 96.88 74 PHE A CA 1
ATOM 546 C C . PHE A 1 74 ? -0.214 0.532 12.770 1.00 96.88 74 PHE A C 1
ATOM 548 O O . PHE A 1 74 ? -1.163 0.269 12.036 1.00 96.88 74 PHE A O 1
ATOM 555 N N . TYR A 1 75 ? -0.016 1.744 13.292 1.00 96.62 75 TYR A N 1
ATOM 556 C CA . TYR A 1 75 ? -0.776 2.954 12.956 1.00 96.62 75 TYR A CA 1
ATOM 557 C C . TYR A 1 75 ? 0.094 3.945 12.177 1.00 96.62 75 TYR A C 1
ATOM 559 O O . TYR A 1 75 ? 1.322 3.877 12.226 1.00 96.62 75 TYR A O 1
ATOM 567 N N . GLY A 1 76 ? -0.535 4.91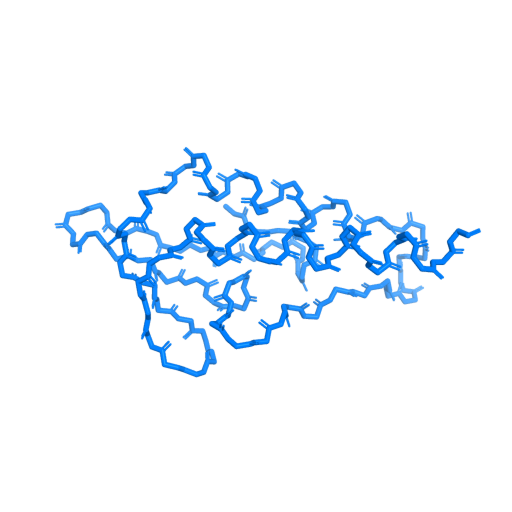2 11.506 1.00 95.00 76 GLY A N 1
ATOM 568 C CA . GLY A 1 76 ? 0.172 5.913 10.702 1.00 95.00 76 GLY A CA 1
ATOM 569 C C . GLY A 1 76 ? 0.346 5.470 9.251 1.00 95.00 76 GLY A C 1
ATOM 570 O O . GLY A 1 76 ? 1.441 5.555 8.688 1.00 95.00 76 GLY A O 1
ATOM 571 N N . LEU A 1 77 ? -0.746 4.999 8.638 1.00 94.75 77 LEU A N 1
ATOM 572 C CA . LEU A 1 77 ? -0.769 4.518 7.255 1.00 94.75 77 LEU A CA 1
ATOM 573 C C . LEU A 1 77 ? -0.229 5.572 6.278 1.00 94.75 77 LEU A C 1
ATOM 575 O O . LEU A 1 77 ? 0.606 5.265 5.428 1.00 94.75 77 LEU A O 1
ATOM 579 N N . HIS A 1 78 ? -0.682 6.821 6.402 1.00 95.50 78 HIS A N 1
ATOM 580 C CA . HIS A 1 78 ? -0.321 7.892 5.465 1.00 95.50 78 HIS A CA 1
ATOM 581 C C . HIS A 1 78 ? 1.161 8.243 5.545 1.00 95.50 78 HIS A C 1
ATOM 583 O O . HIS A 1 78 ? 1.826 8.302 4.513 1.00 95.50 78 HIS A O 1
ATOM 589 N N . THR A 1 79 ? 1.697 8.374 6.760 1.00 94.88 79 THR A N 1
ATOM 590 C CA . THR A 1 79 ? 3.131 8.586 6.992 1.00 94.88 79 THR A CA 1
ATOM 591 C C . THR A 1 79 ? 3.954 7.462 6.374 1.00 94.88 79 THR A C 1
ATOM 593 O O . THR A 1 79 ? 4.992 7.705 5.757 1.00 94.88 79 THR A O 1
ATOM 596 N N . ARG A 1 80 ? 3.483 6.213 6.492 1.00 94.25 80 ARG A N 1
ATOM 597 C CA . ARG A 1 80 ? 4.178 5.076 5.893 1.00 94.25 80 ARG A CA 1
ATOM 598 C C . ARG A 1 80 ? 4.174 5.139 4.365 1.00 94.25 80 ARG A C 1
ATOM 600 O O . ARG A 1 80 ? 5.228 4.944 3.761 1.00 94.25 80 ARG A O 1
ATOM 607 N N . LEU A 1 81 ? 3.028 5.437 3.753 1.00 93.06 81 LEU A N 1
ATOM 608 C CA . LEU A 1 81 ? 2.896 5.594 2.300 1.00 93.06 81 LEU A CA 1
ATOM 609 C C . LEU A 1 81 ? 3.775 6.736 1.765 1.00 93.06 81 LEU A C 1
ATOM 611 O O . LEU A 1 81 ? 4.433 6.573 0.743 1.00 93.06 81 LEU A O 1
ATOM 615 N N . GLU A 1 82 ? 3.863 7.862 2.471 1.00 92.69 82 GLU A N 1
ATOM 616 C CA . GLU A 1 82 ? 4.772 8.961 2.112 1.00 92.69 82 GLU A CA 1
ATOM 617 C C . GLU A 1 82 ? 6.246 8.559 2.218 1.00 92.69 82 GLU A C 1
ATOM 619 O O . GLU A 1 82 ? 7.044 8.850 1.323 1.00 92.69 82 GLU A O 1
ATOM 624 N N . GLY A 1 83 ? 6.616 7.845 3.284 1.00 90.31 83 GLY A N 1
ATOM 625 C CA . GLY A 1 83 ? 7.965 7.312 3.450 1.00 90.31 83 GLY A CA 1
ATOM 626 C C . GLY A 1 83 ? 8.364 6.392 2.294 1.00 90.31 83 GLY A C 1
ATOM 627 O O . GLY A 1 83 ? 9.468 6.517 1.763 1.00 90.31 83 GLY A O 1
ATOM 628 N N . LEU A 1 84 ? 7.443 5.527 1.868 1.00 88.69 84 LEU A N 1
ATOM 629 C CA . LEU A 1 84 ? 7.591 4.635 0.719 1.00 88.69 84 LEU A CA 1
ATOM 630 C C . LEU A 1 84 ? 7.777 5.406 -0.600 1.00 88.69 84 LEU A C 1
ATOM 632 O O . LEU A 1 84 ? 8.771 5.188 -1.294 1.00 88.69 84 LEU A O 1
ATOM 636 N N . LEU A 1 85 ? 6.891 6.360 -0.900 1.00 88.62 85 LEU A N 1
ATOM 637 C CA . LEU A 1 85 ? 6.968 7.199 -2.104 1.00 88.62 85 LEU A CA 1
ATOM 638 C C . LEU A 1 85 ? 8.277 8.001 -2.161 1.00 88.62 85 LEU A C 1
ATOM 640 O O . LEU A 1 85 ? 8.979 7.992 -3.171 1.00 88.62 85 LEU A O 1
ATOM 644 N N . SER A 1 86 ? 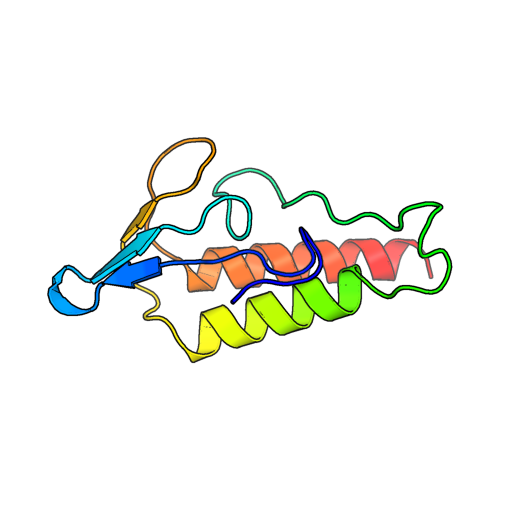8.657 8.639 -1.050 1.00 87.62 86 SER A N 1
ATOM 645 C CA . SER A 1 86 ? 9.903 9.411 -0.976 1.00 87.62 86 SER A CA 1
ATOM 646 C C . SER A 1 86 ? 11.151 8.535 -1.141 1.00 87.62 86 SER A C 1
ATOM 648 O O . SER A 1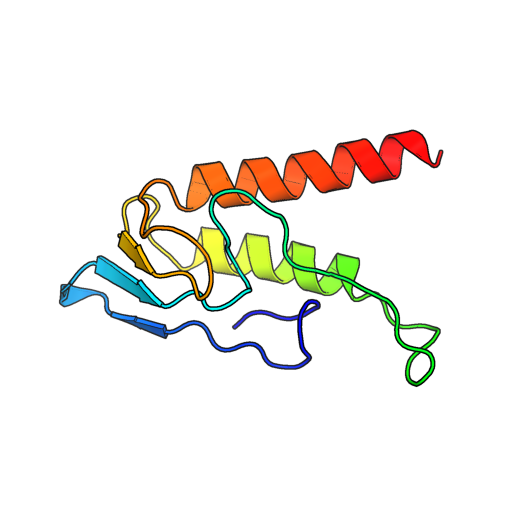 86 ? 12.156 8.986 -1.687 1.00 87.62 86 SER A O 1
ATOM 650 N N . GLY A 1 87 ? 11.104 7.281 -0.675 1.00 83.94 87 GLY A N 1
ATOM 651 C CA . GLY A 1 87 ? 12.181 6.308 -0.844 1.00 83.94 87 GLY A CA 1
ATOM 652 C C . GLY A 1 87 ? 12.446 5.988 -2.310 1.00 83.94 87 GLY A C 1
ATOM 653 O O . GLY A 1 87 ? 13.600 6.015 -2.733 1.00 83.94 87 GLY A O 1
ATOM 654 N N . HIS A 1 88 ? 11.389 5.754 -3.088 1.00 83.50 88 HIS A N 1
ATOM 655 C CA . HIS A 1 88 ? 11.517 5.501 -4.522 1.00 83.50 88 HIS A CA 1
ATOM 656 C C . HIS A 1 88 ? 11.987 6.729 -5.297 1.00 83.50 88 HIS A C 1
ATOM 658 O O . HIS A 1 88 ? 12.883 6.594 -6.128 1.00 83.50 88 HIS A O 1
ATOM 664 N N . GLN A 1 89 ? 11.473 7.919 -4.974 1.00 81.81 89 GLN A N 1
ATOM 665 C CA . GLN A 1 89 ? 11.920 9.165 -5.601 1.00 81.81 89 GLN A CA 1
ATOM 666 C C . GLN A 1 89 ? 13.437 9.366 -5.442 1.00 81.81 89 GLN A C 1
ATOM 668 O O . GLN A 1 89 ? 14.136 9.603 -6.423 1.00 81.81 89 GLN A O 1
ATOM 673 N N . ARG A 1 90 ? 13.973 9.154 -4.231 1.00 81.62 90 ARG A N 1
ATOM 674 C CA . ARG A 1 90 ? 15.425 9.225 -3.980 1.00 81.62 90 ARG A CA 1
ATOM 675 C C . ARG A 1 90 ? 16.220 8.171 -4.753 1.00 81.62 90 ARG A C 1
ATOM 677 O O . ARG A 1 90 ? 17.349 8.431 -5.153 1.00 81.62 90 ARG A O 1
ATOM 684 N N . SER A 1 91 ? 15.679 6.965 -4.924 1.00 80.94 91 SER A N 1
ATOM 685 C CA . SER A 1 91 ? 16.345 5.918 -5.709 1.00 80.94 91 SER A CA 1
ATOM 686 C C . SER A 1 91 ? 16.396 6.265 -7.196 1.00 80.94 91 SER A C 1
ATOM 688 O O . SER A 1 91 ? 17.426 6.031 -7.820 1.00 80.94 91 SER A O 1
ATOM 690 N N . LEU A 1 92 ? 15.328 6.854 -7.743 1.00 80.94 92 LEU A N 1
ATOM 691 C CA . LEU A 1 92 ? 15.284 7.327 -9.130 1.00 80.94 92 LEU A CA 1
ATOM 692 C C . LEU A 1 92 ? 16.274 8.472 -9.369 1.00 80.94 92 LEU A C 1
ATOM 694 O O . LEU A 1 92 ? 17.024 8.433 -10.337 1.00 80.94 92 LEU A O 1
ATOM 698 N N . GLU A 1 93 ? 16.349 9.438 -8.451 1.00 80.94 93 GLU A N 1
ATOM 699 C CA . GLU A 1 93 ? 17.318 10.544 -8.517 1.00 80.94 93 GLU A CA 1
ATOM 700 C C . GLU A 1 93 ? 18.776 10.067 -8.539 1.00 80.94 93 GLU A C 1
ATOM 702 O O . GLU A 1 93 ? 19.625 10.729 -9.121 1.00 80.94 93 GLU A O 1
ATOM 707 N N . ARG A 1 94 ? 19.086 8.913 -7.935 1.00 78.44 94 ARG A N 1
ATOM 708 C CA . ARG A 1 94 ? 20.441 8.332 -7.939 1.00 78.44 94 ARG A CA 1
ATOM 709 C C . ARG A 1 94 ? 20.825 7.637 -9.247 1.00 78.44 94 ARG A C 1
ATOM 711 O O . ARG A 1 94 ? 21.987 7.264 -9.390 1.00 78.44 94 ARG A O 1
ATOM 718 N N . LEU A 1 95 ? 19.862 7.378 -10.129 1.00 73.69 95 LEU A N 1
ATOM 719 C CA . LEU A 1 95 ? 20.082 6.736 -11.428 1.00 73.69 95 LEU A CA 1
ATOM 720 C C . LEU A 1 95 ? 20.245 7.752 -12.569 1.00 73.69 95 LEU A C 1
ATOM 722 O O . LEU A 1 95 ? 20.643 7.350 -13.662 1.00 73.69 95 LEU A O 1
ATOM 726 N N . ALA A 1 96 ? 19.919 9.024 -12.318 1.00 57.19 96 ALA A N 1
ATOM 727 C CA . ALA A 1 96 ? 20.112 10.148 -13.232 1.00 57.19 96 ALA A CA 1
ATOM 728 C C . ALA A 1 96 ? 21.524 10.739 -13.100 1.00 57.19 96 ALA A C 1
ATOM 730 O O . ALA A 1 96 ? 22.055 11.192 -14.139 1.00 57.19 96 ALA A O 1
#

Sequence (96 aa):
CGSGHSPEHACLYQPDMNVLISGDQVLPRISSNVSVFPTEPEADPLGDWIASCHKLKAALPADCLVLPSHNEPFYGLHTRLEGLLSGHQRSLERLA

pLDDT: mean 84.63, std 11.26, range [53.59, 97.81]

Foldseek 3Di:
DAFQLHHDDDKDADVVQLAIACEQLFDQPDHRDGDDDPVHNPDDSVVRSLVRLVVCLVPGDQARFYDYPDDDIDGRSNVRSVVNNVVVVVVVVVVD

Secondary structure (DSSP, 8-state):
-B-SSSTTB--EEEGGGTEEEEETSS-SSSPPP----TTSTT--HHHHHHHHHHHHHHHS-TTPEEEESSS--BS-HHHHHHHHHHHHHHHHHTT-

Radius of gyration: 13.51 Å; chains: 1; bounding box: 37×23×35 Å